Protein AF-A0AAD9NV90-F1 (afdb_monomer)

Sequence (137 aa):
MKQLTEHTTEGHYQPESLQVRRLGSKHKNETETDEARSRPLLVTFPDEDKKASVMKNLYKLKTKGEPFREMIIKHDMSREDREKERLLQKEAREKTQQEQTSNFVYIVRGRPGERQIIKVKKRSKMTNRNQTHVLEK

Nearest PDB structures (foldseek):
  4m4w-assembly1_O  TM=5.229E-01  e=8.609E+00  Bacillus subtilis subsp. subtilis str. 168

Organism: Ridgeia piscesae (NCBI:txid27915)

Mean predicted aligned error: 12.33 Å

Structure (mmCIF, N/CA/C/O backbone):
data_AF-A0AAD9NV90-F1
#
_entry.id   AF-A0AAD9NV90-F1
#
loop_
_atom_site.group_PDB
_atom_site.id
_atom_site.type_symbol
_atom_site.label_atom_id
_atom_site.label_alt_id
_atom_site.label_comp_id
_atom_site.label_asym_id
_atom_site.label_entity_id
_atom_site.label_seq_id
_atom_site.pdbx_PDB_ins_code
_atom_site.Cartn_x
_atom_site.Cartn_y
_atom_site.Cartn_z
_atom_site.occupancy
_atom_site.B_iso_or_equiv
_atom_site.auth_seq_id
_atom_site.auth_comp_id
_atom_site.auth_asym_id
_atom_site.auth_atom_id
_atom_site.pdbx_PDB_model_num
ATOM 1 N N . MET A 1 1 ? 23.986 2.541 -38.266 1.00 35.19 1 MET A N 1
ATOM 2 C CA . MET A 1 1 ? 23.808 3.092 -36.907 1.00 35.19 1 MET A CA 1
ATOM 3 C C . MET A 1 1 ? 22.369 3.559 -36.782 1.00 35.19 1 MET A C 1
ATOM 5 O O . MET A 1 1 ? 21.982 4.453 -37.521 1.00 35.19 1 MET A O 1
ATOM 9 N N . LYS A 1 2 ? 21.546 2.893 -35.963 1.00 36.25 2 LYS A N 1
ATOM 10 C CA . LYS A 1 2 ? 20.166 3.336 -35.727 1.00 36.25 2 LYS A CA 1
ATOM 11 C C . LYS A 1 2 ? 20.227 4.493 -34.736 1.00 36.25 2 LYS A C 1
ATOM 13 O O . LYS A 1 2 ? 20.675 4.300 -33.611 1.00 36.25 2 LYS A O 1
ATOM 18 N N . GLN A 1 3 ? 19.868 5.681 -35.203 1.00 34.00 3 GLN A N 1
ATOM 19 C CA . GLN A 1 3 ? 19.751 6.863 -34.361 1.00 34.00 3 GLN A CA 1
ATOM 20 C C . GLN A 1 3 ? 18.632 6.600 -33.345 1.00 34.00 3 GLN A C 1
ATOM 22 O O . GLN A 1 3 ? 17.528 6.220 -33.734 1.00 34.00 3 GLN A O 1
ATOM 27 N N . LEU A 1 4 ? 18.943 6.722 -32.053 1.00 38.34 4 LEU A N 1
ATOM 28 C CA . LEU A 1 4 ? 17.926 6.789 -31.012 1.00 38.34 4 LEU A CA 1
ATOM 29 C C . LEU A 1 4 ? 17.233 8.141 -31.164 1.00 38.34 4 LEU A C 1
ATOM 31 O O . LEU A 1 4 ? 17.846 9.176 -30.921 1.00 38.34 4 LEU A O 1
ATOM 35 N N . THR A 1 5 ? 15.978 8.134 -31.599 1.00 42.12 5 THR A N 1
ATOM 36 C CA . THR A 1 5 ? 15.132 9.317 -31.516 1.00 42.12 5 THR A CA 1
ATOM 37 C C . THR A 1 5 ? 14.703 9.504 -30.067 1.00 42.12 5 THR A C 1
ATOM 39 O O . THR A 1 5 ? 13.958 8.708 -29.493 1.00 42.12 5 THR A O 1
ATOM 42 N N . GLU A 1 6 ? 15.222 10.566 -29.463 1.00 47.12 6 GLU A N 1
ATOM 43 C CA . GLU A 1 6 ? 14.746 11.119 -28.205 1.00 47.12 6 GLU A CA 1
ATOM 44 C C . GLU A 1 6 ? 13.332 11.667 -28.429 1.00 47.12 6 GLU A C 1
ATOM 46 O O . GLU A 1 6 ? 13.134 12.779 -28.913 1.00 47.12 6 GLU A O 1
ATOM 51 N N . HIS A 1 7 ? 12.325 10.853 -28.121 1.00 38.03 7 HIS A N 1
ATOM 52 C CA . HIS A 1 7 ? 10.954 11.325 -28.008 1.00 38.03 7 HIS A CA 1
ATOM 53 C C . HIS A 1 7 ? 10.693 11.701 -26.551 1.00 38.03 7 HIS A C 1
ATOM 55 O O . HIS A 1 7 ? 10.354 10.864 -25.715 1.00 38.03 7 HIS A O 1
ATOM 61 N N . THR A 1 8 ? 10.854 12.990 -26.259 1.00 46.50 8 THR A N 1
ATOM 62 C CA . THR A 1 8 ? 10.201 13.642 -25.126 1.00 46.50 8 THR A CA 1
ATOM 63 C C . THR A 1 8 ? 8.697 13.549 -25.350 1.00 46.50 8 THR A C 1
ATOM 65 O O . THR A 1 8 ? 8.110 14.335 -26.088 1.00 46.50 8 THR A O 1
ATOM 68 N N . THR A 1 9 ? 8.068 12.557 -24.734 1.00 46.41 9 THR A N 1
ATOM 69 C CA . THR A 1 9 ? 6.619 12.513 -24.562 1.00 46.41 9 THR A CA 1
ATOM 70 C C . THR A 1 9 ? 6.350 12.356 -23.080 1.00 46.41 9 THR A C 1
ATOM 72 O O . THR A 1 9 ? 6.795 11.375 -22.481 1.00 46.41 9 THR A O 1
ATOM 75 N N . GLU A 1 10 ? 5.566 13.268 -22.509 1.00 49.72 10 GLU A N 1
ATOM 76 C CA . GLU A 1 10 ? 4.730 13.016 -21.328 1.00 49.72 10 GLU A CA 1
ATOM 77 C C . GLU A 1 10 ? 3.678 11.936 -21.670 1.00 49.72 10 GLU A C 1
ATOM 79 O O . GLU A 1 10 ? 2.471 12.141 -21.620 1.00 49.72 10 GLU A O 1
ATOM 84 N N . GLY A 1 11 ? 4.150 10.784 -22.140 1.00 46.22 11 GLY A N 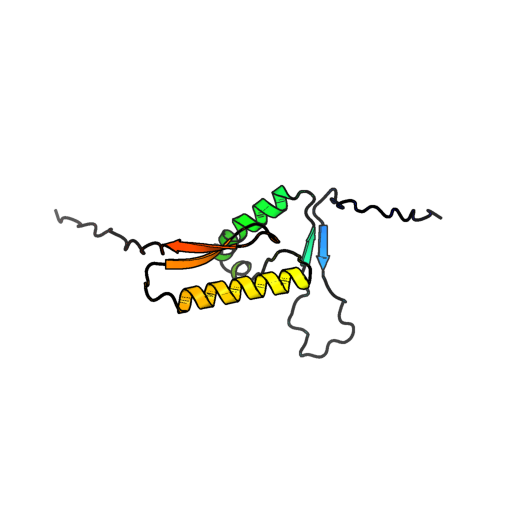1
ATOM 85 C CA . GLY A 1 11 ? 3.370 9.651 -22.588 1.00 46.22 11 GLY A CA 1
ATOM 86 C C . GLY A 1 11 ? 3.483 8.566 -21.538 1.00 46.22 11 GLY A C 1
ATOM 87 O O . GLY A 1 11 ? 4.582 8.131 -21.191 1.00 46.22 11 GLY A O 1
ATOM 88 N N . HIS A 1 12 ? 2.344 8.125 -21.016 1.00 56.38 12 HIS A N 1
ATOM 89 C CA . HIS A 1 12 ? 2.283 6.944 -20.170 1.00 56.38 12 HIS A CA 1
ATOM 90 C C . HIS A 1 12 ? 2.812 5.732 -20.954 1.00 56.38 12 HIS A C 1
ATOM 92 O O . HIS A 1 12 ? 2.100 5.164 -21.777 1.00 56.38 12 HIS A O 1
ATOM 98 N N . TYR A 1 13 ? 4.066 5.340 -20.708 1.00 67.88 13 TYR A N 1
ATOM 99 C CA . TYR A 1 13 ? 4.642 4.111 -21.253 1.00 67.88 13 TYR A CA 1
ATOM 100 C C . TYR A 1 13 ? 3.848 2.911 -20.729 1.00 67.88 13 TYR A C 1
ATOM 102 O O . TYR A 1 13 ? 3.918 2.584 -19.542 1.00 67.88 13 TYR A O 1
ATOM 110 N N . GLN A 1 14 ? 3.098 2.260 -21.615 1.00 70.62 14 GLN A N 1
ATOM 111 C CA . GLN A 1 14 ? 2.452 0.980 -21.347 1.00 70.62 14 GLN A CA 1
ATOM 112 C C . GLN A 1 14 ? 3.252 -0.099 -22.081 1.00 70.62 14 GLN A C 1
ATOM 114 O O . GLN A 1 14 ? 3.341 -0.047 -23.309 1.00 70.62 14 GLN A O 1
ATOM 119 N N . PRO A 1 15 ? 3.893 -1.048 -21.376 1.00 81.12 15 PRO A N 1
ATOM 120 C CA . PRO A 1 15 ? 4.600 -2.123 -22.054 1.00 81.12 15 PRO A CA 1
ATOM 121 C C . PRO A 1 15 ? 3.597 -3.057 -22.744 1.00 81.12 15 PRO A C 1
ATOM 123 O O . PRO A 1 15 ? 2.496 -3.262 -22.250 1.00 81.12 15 PRO A O 1
ATOM 126 N N . GLU A 1 16 ? 3.984 -3.690 -23.851 1.00 85.88 16 GLU A N 1
ATOM 127 C CA . GLU A 1 16 ? 3.118 -4.662 -24.548 1.00 85.88 16 GLU A CA 1
ATOM 128 C C . GLU A 1 16 ? 2.904 -5.954 -23.734 1.00 85.88 16 GLU A C 1
ATOM 130 O O . GLU A 1 16 ? 1.908 -6.660 -23.889 1.00 85.88 16 GLU A O 1
ATOM 135 N N . SER A 1 17 ? 3.834 -6.262 -22.826 1.00 91.00 17 SER A N 1
ATOM 136 C CA . SER A 1 17 ? 3.827 -7.460 -21.988 1.00 91.00 17 SER A CA 1
ATOM 137 C C . SER A 1 17 ? 4.233 -7.157 -20.543 1.00 91.00 17 SER A C 1
ATOM 139 O O . SER A 1 17 ? 4.752 -6.088 -20.225 1.00 91.00 17 SER A O 1
ATOM 141 N N . LEU A 1 18 ? 4.030 -8.126 -19.644 1.00 92.81 18 LEU A N 1
ATOM 142 C CA . LEU A 1 18 ? 4.537 -8.043 -18.273 1.00 92.81 18 LEU A CA 1
ATOM 143 C C . LEU A 1 18 ? 6.072 -7.980 -18.292 1.00 92.81 18 LEU A C 1
ATO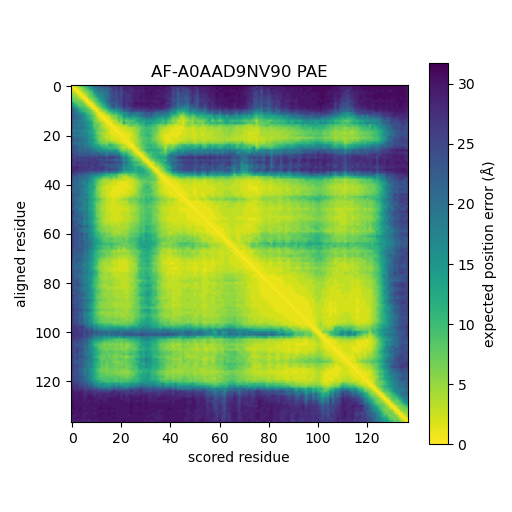M 145 O O . LEU A 1 18 ? 6.719 -8.866 -18.849 1.00 92.81 18 LEU A O 1
ATOM 149 N N . GLN A 1 19 ? 6.648 -6.965 -17.654 1.00 94.44 19 GLN A N 1
ATOM 150 C CA . GLN A 1 19 ? 8.096 -6.821 -17.512 1.00 94.44 19 GLN A CA 1
ATOM 151 C C . GLN A 1 19 ? 8.499 -6.938 -16.046 1.00 94.44 19 GLN A C 1
ATOM 153 O O . GLN A 1 19 ? 7.831 -6.406 -15.159 1.00 94.44 19 GLN A O 1
ATOM 158 N N . VAL A 1 20 ? 9.616 -7.616 -15.784 1.00 95.00 20 VAL A N 1
ATOM 159 C CA . VAL A 1 20 ? 10.146 -7.816 -14.432 1.00 95.00 20 VAL A CA 1
ATOM 160 C C . VAL A 1 20 ? 11.625 -7.454 -14.414 1.00 95.00 20 VAL A C 1
ATOM 162 O O . VAL A 1 20 ? 12.412 -7.966 -15.206 1.00 95.00 20 VAL A O 1
ATOM 165 N N . ARG A 1 21 ? 12.017 -6.577 -13.488 1.00 94.00 21 ARG A N 1
ATOM 166 C CA . ARG A 1 21 ? 13.394 -6.087 -13.334 1.00 94.00 21 ARG A CA 1
ATOM 167 C C . ARG A 1 21 ? 13.775 -6.018 -11.861 1.00 94.00 21 ARG A C 1
ATOM 169 O O . ARG A 1 21 ? 12.973 -5.618 -11.029 1.00 94.00 21 ARG A O 1
ATOM 176 N N . ARG A 1 22 ? 15.024 -6.339 -11.520 1.00 91.56 22 ARG A N 1
ATOM 177 C CA . ARG A 1 22 ? 15.578 -6.094 -10.174 1.00 91.56 22 ARG A CA 1
ATOM 178 C C . ARG A 1 22 ? 15.941 -4.613 -10.011 1.00 91.56 22 ARG A C 1
ATOM 180 O O . ARG A 1 22 ? 16.570 -4.037 -10.897 1.00 91.56 22 ARG A O 1
ATOM 187 N N . LEU A 1 23 ? 15.584 -4.010 -8.879 1.00 89.94 23 LEU A N 1
ATOM 188 C CA . LEU A 1 23 ? 15.956 -2.637 -8.519 1.00 89.94 23 LEU A CA 1
ATOM 189 C C . LEU A 1 23 ? 17.325 -2.579 -7.820 1.00 89.94 23 LEU A C 1
ATOM 191 O O . LEU A 1 23 ? 17.790 -3.573 -7.259 1.00 89.94 23 LEU A O 1
ATOM 195 N N . GLY A 1 24 ? 17.972 -1.410 -7.866 1.00 85.62 24 GLY A N 1
ATOM 196 C CA . GLY A 1 24 ? 19.313 -1.175 -7.310 1.00 85.62 24 GLY A CA 1
ATOM 197 C C . GLY A 1 24 ? 20.443 -1.768 -8.157 1.00 85.62 24 GLY A C 1
ATOM 198 O O . GLY A 1 24 ? 20.191 -2.510 -9.107 1.00 85.62 24 GLY A O 1
ATOM 199 N N . SER A 1 25 ? 21.689 -1.447 -7.821 1.00 80.06 25 SER A N 1
ATOM 200 C CA . SER A 1 25 ? 22.871 -2.027 -8.470 1.00 80.06 25 SER A CA 1
ATOM 201 C C . SER A 1 25 ? 23.129 -3.448 -7.969 1.00 80.06 25 SER A C 1
ATOM 203 O O . SER A 1 25 ? 22.778 -3.797 -6.843 1.00 80.06 25 SER A O 1
ATOM 205 N N . LYS A 1 26 ? 23.752 -4.292 -8.799 1.00 75.31 26 LYS A N 1
ATOM 206 C CA . LYS A 1 26 ? 24.357 -5.536 -8.305 1.00 75.31 26 LYS A CA 1
ATOM 207 C C . LYS A 1 26 ? 25.534 -5.122 -7.412 1.00 75.31 26 LYS A C 1
ATOM 209 O O . LYS A 1 26 ? 26.407 -4.399 -7.892 1.00 75.31 26 LYS A O 1
ATOM 214 N N . HIS A 1 27 ? 25.518 -5.498 -6.134 1.00 67.62 27 HIS A N 1
ATOM 215 C CA . HIS A 1 27 ? 26.638 -5.220 -5.234 1.00 67.62 27 HIS A CA 1
ATOM 216 C C . HIS A 1 27 ? 27.902 -5.869 -5.823 1.00 67.62 27 HIS A C 1
ATOM 218 O O . HIS A 1 27 ? 27.850 -7.012 -6.270 1.00 67.62 27 HIS A O 1
ATOM 224 N N . LYS A 1 28 ? 28.988 -5.093 -5.948 1.00 63.44 28 LYS A N 1
ATOM 225 C CA . LYS A 1 28 ? 30.261 -5.561 -6.528 1.00 63.44 28 LYS A C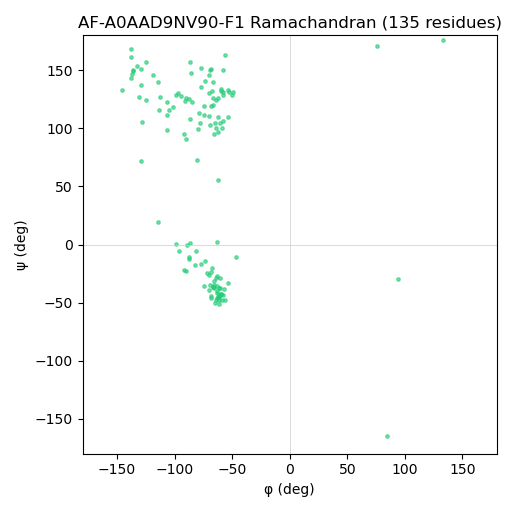A 1
ATOM 226 C C . LYS A 1 28 ? 31.207 -6.146 -5.475 1.00 63.44 28 LYS A C 1
ATOM 228 O O . LYS A 1 28 ? 32.056 -6.945 -5.839 1.00 63.44 28 LYS A O 1
ATOM 233 N N . ASN A 1 29 ? 31.025 -5.765 -4.208 1.00 56.38 29 ASN A N 1
ATOM 234 C CA . ASN A 1 29 ? 31.843 -6.185 -3.077 1.00 56.38 29 ASN A CA 1
ATOM 235 C C . ASN A 1 29 ? 30.889 -6.708 -1.997 1.00 56.38 29 ASN A C 1
ATOM 237 O O . ASN A 1 29 ? 30.145 -5.929 -1.400 1.00 56.38 29 ASN A O 1
ATOM 241 N N . GLU A 1 30 ? 30.846 -8.024 -1.839 1.00 53.75 30 GLU A N 1
ATOM 242 C CA . GLU A 1 30 ? 30.060 -8.720 -0.824 1.00 53.75 30 GLU A CA 1
ATOM 243 C C . GLU A 1 30 ? 30.847 -8.640 0.490 1.00 53.75 30 GLU A C 1
ATOM 245 O O . GLU A 1 30 ? 31.857 -9.309 0.677 1.00 53.75 30 GLU A O 1
ATOM 250 N N . THR A 1 31 ? 30.461 -7.709 1.359 1.00 55.19 31 THR A N 1
ATOM 251 C CA . THR A 1 31 ? 30.799 -7.775 2.784 1.00 55.19 31 THR A CA 1
ATOM 252 C C . THR A 1 31 ? 29.616 -8.437 3.484 1.00 55.19 31 THR A C 1
ATOM 254 O O . THR A 1 31 ? 28.484 -7.981 3.308 1.00 55.19 31 THR A O 1
ATOM 257 N N . GLU A 1 32 ? 29.897 -9.482 4.268 1.00 53.69 32 GLU A N 1
ATOM 258 C CA . GLU A 1 32 ? 28.999 -10.493 4.874 1.00 53.69 32 GLU A CA 1
ATOM 259 C C . GLU A 1 32 ? 27.717 -9.975 5.570 1.00 53.69 32 GLU A C 1
ATOM 261 O O . GLU A 1 32 ? 26.822 -10.747 5.909 1.00 53.69 32 GLU A O 1
ATOM 266 N N . THR A 1 33 ? 27.572 -8.667 5.787 1.00 53.97 33 THR A N 1
ATOM 267 C CA . THR A 1 33 ? 26.416 -8.052 6.455 1.00 53.97 33 THR A CA 1
ATOM 268 C C . THR A 1 33 ? 25.288 -7.616 5.507 1.00 53.97 33 THR A C 1
ATOM 270 O O . THR A 1 33 ? 24.138 -7.533 5.946 1.00 53.97 33 THR A O 1
ATOM 273 N N . ASP A 1 34 ? 25.568 -7.388 4.217 1.00 52.00 34 ASP A N 1
ATOM 274 C CA . ASP A 1 34 ? 24.573 -6.972 3.203 1.00 52.00 34 ASP A CA 1
ATOM 275 C C . ASP A 1 34 ? 24.008 -8.149 2.372 1.00 52.00 34 ASP A C 1
ATOM 277 O O . ASP A 1 34 ? 23.062 -7.980 1.596 1.00 52.00 34 ASP A O 1
ATOM 281 N N . GLU A 1 35 ? 24.537 -9.362 2.555 1.00 50.16 35 GLU A N 1
ATOM 282 C CA . GLU A 1 35 ? 24.246 -10.548 1.728 1.00 50.16 35 GLU A CA 1
ATOM 283 C C . GLU A 1 35 ? 22.808 -11.087 1.857 1.00 50.16 35 GLU A C 1
ATOM 285 O O . GLU A 1 35 ? 22.307 -11.777 0.968 1.00 50.16 35 GLU A O 1
ATOM 290 N N . ALA A 1 36 ? 22.086 -10.754 2.929 1.00 58.69 36 ALA A N 1
ATOM 291 C CA . ALA A 1 36 ? 20.826 -11.432 3.250 1.00 58.69 36 ALA A CA 1
ATOM 292 C C . ALA A 1 36 ? 19.569 -10.843 2.578 1.00 58.69 36 ALA A C 1
ATOM 294 O O . ALA A 1 36 ? 18.497 -11.453 2.628 1.00 58.69 36 ALA A O 1
ATOM 295 N N . ARG A 1 37 ? 19.630 -9.647 1.972 1.00 69.12 37 ARG A N 1
ATOM 296 C CA . ARG A 1 37 ? 18.430 -8.981 1.426 1.00 69.12 37 ARG A CA 1
ATOM 297 C C . ARG A 1 37 ? 18.393 -9.030 -0.095 1.00 69.12 37 ARG A C 1
ATOM 299 O O . ARG A 1 37 ? 18.956 -8.184 -0.783 1.00 69.12 37 ARG A O 1
ATOM 306 N N . SER A 1 38 ? 17.625 -9.983 -0.630 1.00 81.00 38 SER A N 1
ATOM 307 C CA . SER A 1 38 ? 17.312 -10.048 -2.063 1.00 81.00 38 SER A CA 1
ATOM 308 C C . SER A 1 38 ? 16.810 -8.694 -2.586 1.00 81.00 38 SER A C 1
ATOM 310 O O . SER A 1 38 ? 15.836 -8.135 -2.076 1.00 81.00 38 SER A O 1
ATOM 312 N N . ARG A 1 39 ? 17.423 -8.211 -3.675 1.00 87.88 39 ARG A N 1
ATOM 313 C CA . ARG A 1 39 ? 17.026 -6.974 -4.367 1.00 87.88 39 ARG A CA 1
ATOM 314 C C . ARG A 1 39 ? 15.532 -6.995 -4.735 1.00 87.88 39 ARG A C 1
ATOM 316 O O . ARG A 1 39 ? 15.079 -7.994 -5.318 1.00 87.88 39 ARG A O 1
ATOM 323 N N . PRO A 1 40 ? 14.778 -5.910 -4.468 1.00 91.88 40 PRO A N 1
ATOM 324 C CA . PRO A 1 40 ? 13.371 -5.813 -4.841 1.00 91.88 40 PRO A CA 1
ATOM 325 C C . PRO A 1 40 ? 13.152 -5.987 -6.345 1.00 91.88 40 PRO A C 1
ATOM 327 O O . PRO A 1 40 ? 14.005 -5.620 -7.156 1.00 91.88 40 PRO A O 1
ATOM 330 N N . LEU A 1 41 ? 11.988 -6.518 -6.715 1.00 94.56 41 LEU A N 1
ATOM 331 C CA . LEU A 1 41 ? 11.538 -6.590 -8.101 1.00 94.56 41 LEU A CA 1
ATOM 332 C C . LEU A 1 41 ? 10.598 -5.423 -8.402 1.00 94.56 41 LEU A C 1
ATOM 334 O O . LEU A 1 41 ? 9.637 -5.192 -7.670 1.00 94.56 41 LEU A O 1
ATOM 338 N N . LEU A 1 42 ? 10.859 -4.726 -9.502 1.00 94.88 42 LEU A N 1
ATOM 339 C CA . LEU A 1 42 ? 9.892 -3.875 -10.171 1.00 94.88 42 LEU A CA 1
ATOM 340 C C . LEU A 1 42 ? 9.170 -4.709 -11.222 1.00 94.88 42 LEU A C 1
ATOM 342 O O . LEU A 1 42 ? 9.803 -5.290 -12.106 1.00 94.88 42 LEU A O 1
ATOM 346 N N . VAL A 1 43 ? 7.849 -4.754 -11.105 1.00 95.25 43 VAL A N 1
ATOM 347 C CA . VAL A 1 43 ? 6.966 -5.438 -12.044 1.00 95.25 43 VAL A CA 1
ATOM 348 C C . VAL A 1 43 ? 6.127 -4.384 -12.753 1.00 95.25 43 VAL A C 1
ATOM 350 O O . VAL A 1 43 ? 5.326 -3.701 -12.113 1.00 95.25 43 VAL A O 1
ATOM 353 N N . THR A 1 44 ? 6.311 -4.260 -14.063 1.00 94.81 44 THR A N 1
ATOM 354 C CA . THR A 1 44 ? 5.544 -3.343 -14.908 1.00 94.81 44 THR A CA 1
ATOM 355 C C . THR A 1 44 ? 4.477 -4.141 -15.639 1.00 94.81 44 THR A C 1
ATOM 357 O O . THR A 1 44 ? 4.784 -5.064 -16.395 1.00 94.81 44 THR A O 1
ATOM 360 N N . PHE A 1 45 ? 3.217 -3.810 -15.377 1.00 93.44 45 PHE A N 1
ATOM 361 C CA . PHE A 1 45 ? 2.074 -4.428 -16.039 1.00 93.44 45 PHE A CA 1
ATOM 362 C C . PHE A 1 45 ? 1.773 -3.701 -17.354 1.00 93.44 45 PHE A C 1
ATOM 364 O O . PHE A 1 45 ? 1.963 -2.489 -17.403 1.00 93.44 45 PHE A O 1
ATOM 371 N N . PRO A 1 46 ? 1.268 -4.413 -18.378 1.00 92.06 46 PRO A N 1
ATOM 372 C CA . PRO A 1 46 ? 0.834 -3.803 -19.638 1.00 92.06 46 PRO A CA 1
ATOM 373 C C . PRO A 1 46 ? -0.486 -3.030 -19.519 1.00 92.06 46 PRO A C 1
ATOM 375 O O . PRO A 1 46 ? -0.881 -2.319 -20.430 1.00 92.06 46 PRO A O 1
ATOM 378 N N . ASP A 1 47 ? -1.203 -3.238 -18.415 1.00 91.81 47 ASP A N 1
ATOM 379 C CA . ASP A 1 47 ? -2.553 -2.741 -18.199 1.00 91.81 47 ASP A CA 1
ATOM 380 C C . ASP A 1 47 ? -2.734 -2.401 -16.714 1.00 91.81 47 ASP A C 1
ATOM 382 O O . ASP A 1 47 ? -2.371 -3.186 -15.820 1.00 91.81 47 ASP A O 1
ATOM 386 N N . GLU A 1 48 ? -3.291 -1.220 -16.453 1.00 88.19 48 GLU A N 1
ATOM 387 C CA . GLU A 1 48 ? -3.589 -0.740 -15.110 1.00 88.19 48 GLU A CA 1
ATOM 388 C C . GLU A 1 48 ? -4.617 -1.634 -14.408 1.00 88.19 48 GLU A C 1
ATOM 390 O O . GLU A 1 48 ? -4.461 -1.913 -13.215 1.00 88.19 48 GLU A O 1
ATOM 395 N N . ASP A 1 49 ? -5.600 -2.174 -15.130 1.00 90.75 49 ASP A N 1
ATOM 396 C CA . ASP A 1 49 ? -6.645 -3.016 -14.546 1.00 90.75 49 ASP A CA 1
ATOM 397 C C . ASP A 1 49 ? -6.077 -4.339 -14.028 1.00 90.75 49 ASP A C 1
ATOM 399 O O . ASP A 1 49 ? -6.442 -4.817 -12.945 1.00 90.75 49 ASP A O 1
ATOM 403 N N . LYS A 1 50 ? -5.092 -4.905 -14.736 1.00 91.06 50 LYS A N 1
ATOM 404 C CA . LYS A 1 50 ? -4.359 -6.095 -14.273 1.00 91.06 50 LYS A CA 1
ATOM 405 C C . LYS A 1 50 ? -3.591 -5.800 -12.990 1.00 91.06 50 LYS A C 1
ATOM 407 O O . LYS A 1 50 ? -3.696 -6.566 -12.026 1.00 91.06 50 LYS A O 1
ATOM 412 N N . LYS A 1 51 ? -2.876 -4.671 -12.934 1.00 92.31 51 LYS A N 1
ATOM 413 C CA . LYS A 1 51 ? -2.197 -4.212 -11.710 1.00 92.31 51 LYS A CA 1
ATOM 414 C C . LYS A 1 51 ? -3.206 -4.025 -10.574 1.00 92.31 51 LYS A C 1
ATOM 416 O O . LYS A 1 51 ? -2.976 -4.523 -9.472 1.00 92.31 51 LYS A O 1
ATOM 421 N N . ALA A 1 52 ? -4.328 -3.353 -10.820 1.00 90.88 52 ALA A N 1
ATOM 422 C CA . ALA A 1 52 ? -5.361 -3.101 -9.820 1.00 90.88 52 ALA A CA 1
ATOM 423 C C . ALA A 1 52 ? -5.968 -4.407 -9.282 1.00 90.88 52 ALA A C 1
ATOM 425 O O . ALA A 1 52 ? -6.113 -4.569 -8.067 1.00 90.88 52 ALA A O 1
ATOM 426 N N . SER A 1 53 ? -6.254 -5.368 -10.165 1.00 92.00 53 SER A N 1
ATOM 427 C CA . SER A 1 53 ? -6.763 -6.693 -9.803 1.00 92.00 53 SER A CA 1
ATOM 428 C C . SER A 1 53 ? -5.783 -7.464 -8.915 1.00 92.00 53 SER A C 1
ATOM 430 O O . SER A 1 53 ? -6.182 -7.997 -7.873 1.00 92.00 53 SER A O 1
ATOM 432 N N . VAL A 1 54 ? -4.488 -7.467 -9.254 1.00 92.38 54 VAL A N 1
ATOM 433 C CA . VAL A 1 54 ? -3.444 -8.084 -8.419 1.00 92.38 54 VAL A CA 1
ATOM 434 C C . VAL A 1 54 ? -3.376 -7.398 -7.055 1.00 92.38 54 VAL A C 1
ATOM 436 O O . VAL A 1 54 ? -3.494 -8.067 -6.026 1.00 92.38 54 VAL A O 1
ATOM 439 N N . MET A 1 55 ? -3.272 -6.064 -7.029 1.00 92.19 55 MET A N 1
ATOM 440 C CA . MET A 1 55 ? -3.147 -5.286 -5.791 1.00 92.19 55 MET A CA 1
ATOM 441 C C . MET A 1 55 ? -4.357 -5.468 -4.859 1.00 92.19 55 MET A C 1
ATOM 443 O O . MET A 1 55 ? -4.188 -5.596 -3.645 1.00 92.19 55 MET A O 1
ATOM 447 N N . LYS A 1 56 ? -5.575 -5.567 -5.409 1.00 90.44 56 LYS A N 1
ATOM 448 C CA . LYS A 1 56 ? -6.814 -5.819 -4.650 1.00 90.44 56 LYS A CA 1
ATOM 449 C C . LYS A 1 56 ? -6.836 -7.202 -3.990 1.00 90.44 56 LYS A C 1
ATOM 451 O O . LYS A 1 56 ? -7.439 -7.369 -2.930 1.00 90.44 56 LYS A O 1
ATOM 456 N N . ASN A 1 57 ? -6.193 -8.195 -4.601 1.00 91.56 57 ASN A N 1
ATOM 457 C CA . ASN A 1 57 ? -6.233 -9.588 -4.157 1.00 91.56 57 ASN A CA 1
ATOM 458 C C . ASN A 1 57 ? -5.015 -10.018 -3.320 1.00 91.56 57 ASN A C 1
ATOM 460 O O . ASN A 1 57 ? -4.991 -11.155 -2.853 1.00 91.56 57 ASN A O 1
ATOM 464 N N . LEU A 1 58 ? -4.044 -9.132 -3.055 1.00 90.69 58 LEU A N 1
ATOM 465 C CA . LEU A 1 58 ? -2.816 -9.462 -2.309 1.00 90.69 58 LEU A CA 1
ATOM 466 C C . LEU A 1 58 ? -3.061 -10.107 -0.942 1.00 90.69 58 LEU A C 1
ATOM 468 O O . LEU A 1 58 ? -2.291 -10.965 -0.514 1.00 90.69 58 LEU A O 1
ATOM 472 N N . TYR A 1 59 ? -4.139 -9.733 -0.249 1.00 87.56 59 TYR A N 1
ATOM 473 C CA . TYR A 1 59 ? -4.459 -10.308 1.059 1.00 87.56 59 TYR A CA 1
ATOM 474 C C . TYR A 1 59 ? -4.683 -11.830 0.996 1.00 87.56 59 TYR A C 1
ATOM 476 O O . TYR A 1 59 ? -4.397 -12.523 1.969 1.00 87.56 59 TYR A O 1
ATOM 484 N N . LYS A 1 60 ? -5.142 -12.356 -0.151 1.00 90.19 60 LYS A N 1
ATOM 485 C CA . LYS A 1 60 ? -5.359 -13.793 -0.379 1.00 90.19 60 LYS A CA 1
ATOM 486 C C . LYS A 1 60 ? -4.049 -14.569 -0.508 1.00 90.19 60 LYS A C 1
ATOM 488 O O . LYS A 1 60 ? -4.036 -15.763 -0.246 1.00 90.19 60 LYS A O 1
ATOM 493 N N . LEU A 1 61 ? -2.952 -13.915 -0.900 1.00 87.56 61 LEU A N 1
ATOM 494 C CA . LEU A 1 61 ? -1.636 -14.559 -0.962 1.00 87.56 61 LEU A CA 1
ATOM 495 C C . LEU A 1 61 ? -1.114 -14.855 0.443 1.00 87.56 61 LEU A C 1
ATOM 497 O O . LEU A 1 61 ? -0.606 -15.940 0.700 1.00 87.56 61 LEU A O 1
ATOM 501 N N . LYS A 1 62 ? -1.341 -13.940 1.390 1.00 85.81 62 LYS A N 1
ATOM 502 C CA . LYS A 1 62 ? -0.907 -14.124 2.782 1.00 85.81 62 LYS A CA 1
ATOM 503 C C . LYS A 1 62 ? -1.574 -15.311 3.475 1.00 85.81 62 LYS A C 1
ATOM 505 O O . LYS A 1 62 ? -0.989 -15.883 4.387 1.00 85.81 62 LYS A O 1
ATOM 510 N N . THR A 1 63 ? -2.779 -15.697 3.051 1.00 87.25 63 THR A N 1
ATOM 511 C CA . THR A 1 63 ? -3.496 -16.849 3.621 1.00 87.25 63 THR A CA 1
ATOM 512 C C . THR A 1 63 ? -3.036 -18.189 3.047 1.00 87.25 63 THR A C 1
ATOM 514 O O . THR A 1 63 ? -3.515 -19.222 3.501 1.00 87.25 63 THR A O 1
ATOM 517 N N . LYS A 1 64 ? -2.148 -18.201 2.043 1.00 88.88 64 LYS A N 1
ATOM 518 C CA . LYS A 1 64 ? -1.638 -19.427 1.405 1.00 88.88 64 LYS A CA 1
ATOM 519 C C . LYS A 1 64 ? -0.389 -20.009 2.080 1.00 88.88 64 LYS A C 1
ATOM 521 O O . LYS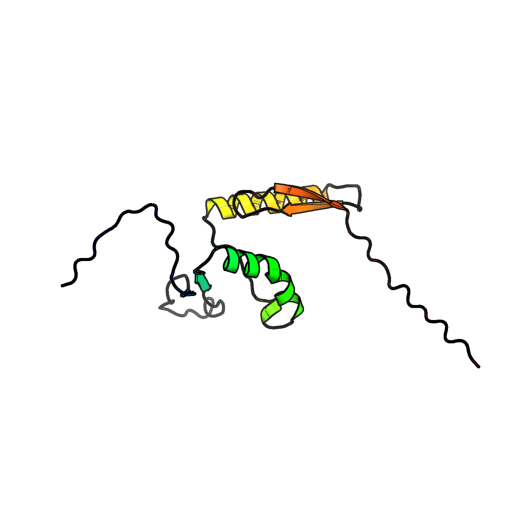 A 1 64 ? 0.069 -21.057 1.647 1.00 88.88 64 LYS A O 1
ATOM 526 N N . GLY A 1 65 ? 0.113 -19.382 3.146 1.00 89.75 65 GLY A N 1
ATOM 527 C CA . GLY A 1 65 ? 1.289 -19.852 3.885 1.00 89.75 65 GLY A CA 1
ATOM 528 C C . GLY A 1 65 ? 2.612 -19.394 3.270 1.00 89.75 65 GLY A C 1
ATOM 529 O O . GLY A 1 65 ? 2.645 -18.459 2.466 1.00 89.75 65 GLY A O 1
ATOM 530 N N . GLU A 1 66 ? 3.709 -20.020 3.689 1.00 89.31 66 GLU A N 1
ATOM 531 C CA . GLU A 1 66 ? 5.038 -19.722 3.147 1.00 89.31 66 GLU A CA 1
ATOM 532 C C . GLU A 1 66 ? 5.185 -20.211 1.696 1.00 89.31 66 GLU A C 1
ATOM 534 O O . GLU A 1 66 ? 4.583 -21.223 1.333 1.00 89.31 66 GLU A O 1
ATOM 539 N N . PRO A 1 67 ? 5.948 -19.502 0.839 1.00 87.31 67 PRO A N 1
ATOM 540 C CA . PRO A 1 67 ? 6.714 -18.271 1.110 1.00 87.31 67 PRO A CA 1
ATOM 541 C C . PRO A 1 67 ? 5.892 -16.974 0.941 1.00 87.31 67 PRO A C 1
ATOM 543 O O . PRO A 1 67 ? 6.400 -15.858 1.055 1.00 87.31 67 PRO A O 1
ATOM 546 N N . PHE A 1 68 ? 4.606 -17.086 0.597 1.00 88.31 68 PHE A N 1
ATOM 547 C CA . PHE A 1 68 ? 3.769 -15.944 0.210 1.00 88.31 68 PHE A CA 1
ATOM 548 C C . PHE A 1 68 ? 3.441 -15.005 1.369 1.00 88.31 68 PHE A C 1
ATOM 550 O O . PHE A 1 68 ? 3.175 -13.820 1.151 1.00 88.31 68 PHE A O 1
ATOM 557 N N . ARG A 1 69 ? 3.446 -15.527 2.596 1.00 87.56 69 ARG A N 1
ATOM 558 C CA . ARG A 1 69 ? 3.161 -14.763 3.810 1.00 87.56 69 ARG A CA 1
ATOM 559 C C . ARG A 1 69 ? 4.228 -13.705 4.094 1.00 87.56 69 ARG A C 1
ATOM 561 O O . ARG A 1 69 ? 3.870 -12.603 4.516 1.00 87.56 69 ARG A O 1
ATOM 568 N N . GLU A 1 70 ? 5.491 -14.022 3.829 1.00 88.06 70 GLU A N 1
ATOM 569 C CA . GLU A 1 70 ? 6.638 -13.139 4.066 1.00 88.06 70 GLU A CA 1
ATOM 570 C C . GLU A 1 70 ? 6.861 -12.113 2.944 1.00 88.06 70 GLU A C 1
ATOM 572 O O . GLU A 1 70 ? 7.498 -11.079 3.154 1.00 88.06 70 GLU A O 1
ATOM 577 N N . MET A 1 71 ? 6.285 -12.335 1.758 1.00 89.00 71 MET A N 1
ATOM 578 C CA . MET A 1 71 ? 6.431 -11.406 0.639 1.00 89.00 71 MET A CA 1
ATOM 579 C C . MET A 1 71 ? 5.730 -10.062 0.879 1.00 89.00 71 MET A C 1
ATOM 581 O O . MET A 1 71 ? 4.546 -9.972 1.221 1.00 89.00 71 MET A O 1
ATOM 585 N N . ILE A 1 72 ? 6.464 -8.981 0.606 1.00 89.69 72 ILE A N 1
ATOM 586 C CA . ILE A 1 72 ? 5.966 -7.608 0.681 1.00 89.69 72 ILE A CA 1
ATOM 587 C C . ILE A 1 72 ? 5.781 -7.070 -0.736 1.00 89.69 72 ILE A C 1
ATOM 589 O O . ILE A 1 72 ? 6.749 -6.790 -1.437 1.00 89.69 72 ILE A O 1
ATOM 593 N N . ILE A 1 73 ? 4.525 -6.867 -1.130 1.00 92.31 73 ILE A N 1
ATOM 594 C CA . ILE A 1 73 ? 4.154 -6.281 -2.421 1.00 92.31 73 ILE A CA 1
ATOM 595 C C . ILE A 1 73 ? 3.525 -4.910 -2.163 1.00 92.31 73 ILE A C 1
ATOM 597 O O . ILE A 1 73 ? 2.617 -4.778 -1.338 1.00 92.31 73 ILE A O 1
ATOM 601 N N . LYS A 1 74 ? 4.037 -3.874 -2.834 1.00 91.50 74 LYS A N 1
ATOM 602 C CA . LYS A 1 74 ? 3.613 -2.474 -2.682 1.00 91.50 74 LYS A CA 1
ATOM 603 C C . LYS A 1 74 ? 3.521 -1.793 -4.046 1.00 91.50 74 LYS A C 1
ATOM 605 O O . LYS A 1 74 ? 4.105 -2.262 -5.016 1.00 91.50 74 LYS A O 1
ATOM 610 N N . HIS A 1 75 ? 2.796 -0.677 -4.099 1.00 92.75 75 HIS A N 1
ATOM 611 C CA . HIS A 1 75 ? 2.838 0.212 -5.257 1.00 92.75 75 HIS A CA 1
ATOM 612 C C . HIS A 1 75 ? 4.225 0.848 -5.377 1.00 92.75 75 HIS A C 1
ATOM 614 O O . HIS A 1 75 ? 4.793 1.260 -4.363 1.00 92.75 75 HIS A O 1
ATOM 620 N N . ASP A 1 76 ? 4.724 0.963 -6.606 1.00 92.12 76 ASP A N 1
ATOM 621 C CA . ASP A 1 76 ? 5.849 1.841 -6.902 1.00 92.12 76 ASP A CA 1
ATOM 622 C C . ASP A 1 76 ? 5.346 3.286 -6.881 1.00 92.12 76 ASP A C 1
ATOM 624 O O . ASP A 1 76 ? 4.390 3.629 -7.579 1.00 92.12 76 ASP A O 1
ATOM 628 N N . MET A 1 77 ? 5.903 4.083 -5.980 1.00 89.94 77 MET A N 1
ATOM 629 C CA . MET A 1 77 ? 5.453 5.439 -5.683 1.00 89.94 77 MET A CA 1
ATOM 630 C C . MET A 1 77 ? 6.669 6.349 -5.565 1.00 89.94 77 MET A C 1
ATOM 632 O O . MET A 1 77 ? 7.744 5.924 -5.105 1.00 89.94 77 MET A O 1
ATOM 636 N N . SER A 1 78 ? 6.469 7.623 -5.904 1.00 90.69 78 SER A N 1
ATOM 637 C CA . SER A 1 78 ? 7.462 8.664 -5.664 1.00 90.69 78 SER A CA 1
ATOM 638 C C . SER A 1 78 ? 7.834 8.724 -4.176 1.00 90.69 78 SER A C 1
ATOM 640 O O . SER A 1 78 ? 7.156 8.168 -3.301 1.00 90.69 78 SER A O 1
ATOM 642 N N . ARG A 1 79 ? 8.962 9.362 -3.866 1.00 90.81 79 ARG A N 1
ATOM 643 C CA . ARG A 1 79 ? 9.384 9.534 -2.472 1.00 90.81 79 ARG A CA 1
ATOM 644 C C . ARG A 1 79 ? 8.356 10.345 -1.681 1.00 90.81 79 ARG A C 1
ATOM 646 O O . ARG A 1 79 ? 7.998 9.941 -0.579 1.00 90.81 79 ARG A O 1
ATOM 653 N N . GLU A 1 80 ? 7.857 11.425 -2.270 1.00 91.56 80 GLU A N 1
ATOM 654 C CA . GLU A 1 80 ? 6.868 12.306 -1.651 1.00 91.56 80 GLU A CA 1
ATOM 655 C C . GLU A 1 80 ? 5.558 11.568 -1.367 1.00 91.56 80 GLU A C 1
ATOM 657 O O . GLU A 1 80 ? 5.041 11.629 -0.253 1.00 91.56 80 GLU A O 1
ATOM 662 N N . ASP A 1 81 ? 5.056 10.787 -2.326 1.00 90.25 81 ASP A N 1
ATOM 663 C CA . ASP A 1 81 ? 3.823 10.016 -2.135 1.00 90.25 81 ASP A CA 1
ATOM 664 C C . ASP A 1 81 ? 3.989 8.932 -1.068 1.00 90.25 81 ASP A C 1
ATOM 666 O O . ASP A 1 81 ? 3.069 8.665 -0.294 1.00 90.25 81 ASP A O 1
ATOM 670 N N . ARG A 1 82 ? 5.180 8.322 -0.974 1.00 91.12 82 ARG A N 1
ATOM 671 C CA . ARG A 1 82 ? 5.505 7.384 0.111 1.00 91.12 82 ARG A CA 1
ATOM 672 C C . ARG A 1 82 ? 5.485 8.060 1.477 1.00 91.12 82 ARG A C 1
ATOM 674 O O . ARG A 1 82 ? 5.026 7.446 2.441 1.00 91.12 82 ARG A O 1
ATOM 681 N N . GLU A 1 83 ? 5.993 9.282 1.577 1.00 93.19 83 GLU A N 1
ATOM 682 C CA . GLU A 1 83 ? 5.989 10.045 2.824 1.00 93.19 83 GLU A CA 1
ATOM 683 C C . GLU A 1 83 ? 4.562 10.457 3.212 1.00 93.19 83 GLU A C 1
ATOM 685 O O . GLU A 1 83 ? 4.150 10.185 4.342 1.00 93.19 83 GLU A O 1
ATOM 690 N N . LYS A 1 84 ? 3.763 10.971 2.266 1.00 92.31 84 LYS A N 1
ATOM 691 C CA . LYS A 1 84 ? 2.333 11.271 2.474 1.00 92.31 84 LYS A CA 1
ATOM 692 C C . LYS A 1 84 ? 1.555 10.039 2.945 1.00 92.31 84 LYS A C 1
ATOM 694 O O . LYS A 1 84 ? 0.847 10.093 3.948 1.00 92.31 84 LYS A O 1
ATOM 699 N N . GLU A 1 85 ? 1.745 8.900 2.280 1.00 92.19 85 GLU A N 1
ATOM 700 C CA . GLU A 1 85 ? 1.124 7.628 2.661 1.00 92.19 85 GLU A CA 1
ATOM 701 C C . GLU A 1 85 ? 1.514 7.200 4.083 1.00 92.19 85 GLU A C 1
ATOM 703 O O . GLU A 1 85 ? 0.677 6.738 4.862 1.00 92.19 85 GLU A O 1
ATOM 708 N N . ARG A 1 86 ? 2.793 7.357 4.443 1.00 92.75 86 ARG A N 1
ATOM 709 C CA . ARG A 1 86 ? 3.294 7.021 5.780 1.00 92.75 86 ARG A CA 1
ATOM 710 C C . ARG A 1 86 ? 2.644 7.892 6.854 1.00 92.75 86 ARG A C 1
ATOM 712 O O . ARG A 1 86 ? 2.297 7.363 7.910 1.00 92.75 86 ARG A O 1
ATOM 719 N N . LEU A 1 87 ? 2.482 9.188 6.592 1.00 95.31 87 LEU A N 1
ATOM 720 C CA . LEU A 1 87 ? 1.819 10.120 7.505 1.00 95.31 87 LEU A CA 1
ATOM 721 C C . LEU A 1 87 ? 0.342 9.756 7.691 1.00 95.31 87 LEU A C 1
ATOM 723 O O . LEU A 1 87 ? -0.086 9.591 8.830 1.00 95.31 87 LEU A O 1
ATOM 727 N N . LEU A 1 88 ? -0.394 9.496 6.604 1.00 95.25 88 LEU A N 1
ATOM 728 C CA . LEU A 1 88 ? -1.798 9.063 6.669 1.00 95.25 88 LEU A CA 1
ATOM 729 C C . LEU A 1 88 ? -1.973 7.772 7.479 1.00 95.25 88 LEU A C 1
ATOM 731 O O . LEU A 1 88 ? -2.882 7.657 8.302 1.00 95.25 88 LEU A O 1
ATOM 735 N N . GLN A 1 89 ? -1.094 6.785 7.279 1.00 93.69 89 GLN A N 1
ATOM 736 C CA . GLN A 1 89 ? -1.147 5.542 8.051 1.00 93.69 89 GLN A CA 1
ATOM 737 C C . GLN A 1 89 ? -0.818 5.754 9.530 1.00 93.69 89 GLN A C 1
ATOM 739 O O . GLN A 1 89 ? -1.406 5.081 10.379 1.00 93.69 89 GLN A O 1
ATOM 744 N N . LYS A 1 90 ? 0.116 6.656 9.847 1.00 96.38 90 LYS A N 1
ATOM 745 C CA . LYS A 1 90 ? 0.448 7.014 11.230 1.00 96.38 90 LYS A CA 1
ATOM 746 C C . LYS A 1 90 ? -0.748 7.689 11.909 1.00 96.38 90 LYS A C 1
ATOM 748 O O . LYS A 1 90 ? -1.184 7.213 12.951 1.00 96.38 90 LYS A O 1
ATOM 753 N N . GLU A 1 91 ? -1.335 8.693 11.267 1.00 96.62 91 GLU A N 1
ATOM 754 C CA . GLU A 1 91 ? -2.504 9.419 11.774 1.00 96.62 91 GLU A CA 1
ATOM 755 C C . GLU A 1 91 ? -3.709 8.486 11.987 1.00 96.62 91 GLU A C 1
ATOM 757 O O . GLU A 1 91 ? -4.368 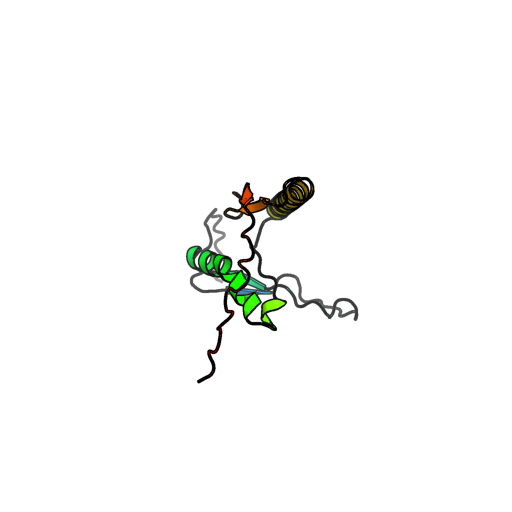8.533 13.024 1.00 96.62 91 GLU A O 1
ATOM 762 N N . ALA A 1 92 ? -3.979 7.566 11.052 1.00 95.38 92 ALA A N 1
ATOM 763 C CA . ALA A 1 92 ? -5.055 6.585 11.208 1.00 95.38 92 ALA A CA 1
ATOM 764 C C . ALA A 1 92 ? -4.845 5.665 12.428 1.00 95.38 92 ALA A C 1
ATOM 766 O O . ALA A 1 92 ? -5.802 5.312 13.125 1.00 95.38 92 ALA A O 1
ATOM 767 N N . ARG A 1 93 ? -3.593 5.280 12.715 1.00 94.56 93 ARG A N 1
ATOM 768 C CA . ARG A 1 93 ? -3.258 4.481 13.905 1.00 94.56 93 ARG A CA 1
ATOM 769 C C . ARG A 1 93 ? -3.451 5.281 15.186 1.00 94.56 93 ARG A C 1
ATOM 771 O O . ARG A 1 93 ? -4.057 4.756 16.113 1.00 94.56 93 ARG A O 1
ATOM 778 N N . GLU A 1 94 ? -2.997 6.529 15.218 1.00 95.31 94 GLU A N 1
ATOM 779 C CA . GLU A 1 94 ? -3.160 7.424 16.370 1.00 95.31 94 GLU A CA 1
ATOM 780 C C . GLU A 1 94 ? -4.643 7.675 16.669 1.00 95.31 94 GLU A C 1
ATOM 782 O O . GLU A 1 94 ? -5.083 7.446 17.794 1.00 95.31 94 GLU A O 1
ATOM 787 N N . LYS A 1 95 ? -5.452 7.996 15.649 1.00 93.62 95 LYS A N 1
ATOM 788 C CA . LYS A 1 95 ? -6.915 8.119 15.782 1.00 93.62 95 LYS A CA 1
ATOM 789 C C . LYS A 1 95 ? -7.559 6.840 16.314 1.00 93.62 95 LYS A C 1
ATOM 791 O O . LYS A 1 95 ? -8.476 6.895 17.124 1.00 93.62 95 LYS A O 1
ATOM 796 N N . THR A 1 96 ? -7.069 5.676 15.889 1.00 92.31 96 THR A N 1
ATOM 797 C CA . THR A 1 96 ? -7.564 4.383 16.387 1.00 92.31 96 THR A CA 1
ATOM 798 C C . THR A 1 96 ? -7.183 4.128 17.845 1.00 92.31 96 THR A C 1
ATOM 800 O O . THR A 1 96 ? -7.965 3.519 18.565 1.00 92.31 96 THR A O 1
ATOM 803 N N . GLN A 1 97 ? -6.008 4.576 18.290 1.00 90.38 97 GLN A N 1
ATOM 804 C CA . GLN A 1 97 ? -5.564 4.438 19.682 1.00 90.38 97 GLN A CA 1
ATOM 805 C C . GLN A 1 97 ? -6.284 5.411 20.623 1.00 90.38 97 GLN A C 1
ATOM 807 O O . GLN A 1 97 ? -6.577 5.052 21.758 1.00 90.38 97 GLN A O 1
AT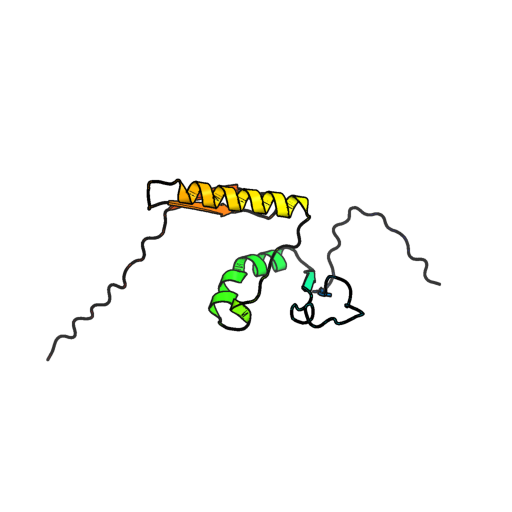OM 812 N N . GLN A 1 98 ? -6.582 6.621 20.146 1.00 91.19 98 GLN A N 1
ATOM 813 C CA . GLN A 1 98 ? -7.318 7.645 20.895 1.00 91.19 98 GLN A CA 1
ATOM 814 C C . GLN A 1 98 ? -8.830 7.384 20.942 1.00 91.19 98 GLN A C 1
ATOM 816 O O . GLN A 1 98 ? -9.532 7.967 21.768 1.00 91.19 98 GLN A O 1
ATOM 821 N N . GLU A 1 99 ? -9.353 6.524 20.064 1.00 87.31 99 GLU A N 1
ATOM 822 C CA . GLU A 1 99 ? -10.767 6.167 20.053 1.00 87.31 99 GLU A CA 1
ATOM 823 C C . GLU A 1 99 ? -11.137 5.421 21.344 1.00 87.31 99 GLU A C 1
ATOM 825 O O . GLU A 1 99 ? -10.877 4.231 21.512 1.00 87.31 99 GLU A O 1
ATOM 830 N N . GLN A 1 100 ? -11.817 6.131 22.242 1.00 77.31 100 GLN A N 1
ATOM 831 C CA . GLN A 1 100 ? -12.292 5.601 23.524 1.00 77.31 100 GLN A CA 1
ATOM 832 C C . GLN A 1 100 ? -13.336 4.488 23.341 1.00 77.31 100 GLN A C 1
ATOM 834 O O . GLN A 1 100 ? -13.458 3.575 24.156 1.00 77.31 100 GLN A O 1
ATOM 839 N N . THR A 1 101 ? -14.089 4.539 22.238 1.00 73.81 101 THR A N 1
ATOM 840 C CA . THR A 1 101 ? -15.103 3.537 21.916 1.00 73.81 101 THR A CA 1
ATOM 841 C C . THR A 1 101 ? -14.458 2.370 21.169 1.00 73.81 101 THR A C 1
ATOM 843 O O . THR A 1 101 ? -14.167 2.459 19.978 1.00 73.81 101 THR A O 1
ATOM 846 N N . SER A 1 102 ? -14.325 1.211 21.822 1.00 74.19 102 SER A N 1
ATOM 847 C CA . SER A 1 102 ? -13.694 0.013 21.231 1.00 74.19 102 SER A CA 1
ATOM 848 C C . SER A 1 102 ? -14.423 -0.567 19.999 1.00 74.19 102 SER A C 1
ATOM 850 O O . SER A 1 102 ? -13.977 -1.556 19.420 1.00 74.19 102 SER A O 1
ATOM 852 N N . ASN A 1 103 ? -15.514 0.046 19.535 1.00 88.25 103 ASN A N 1
ATOM 853 C CA . ASN A 1 103 ? -16.316 -0.429 18.408 1.00 88.25 103 ASN A CA 1
ATOM 854 C C . ASN A 1 103 ? -15.831 0.053 17.036 1.00 88.25 103 ASN A C 1
ATOM 856 O O . ASN A 1 103 ? -16.319 -0.464 16.032 1.00 88.25 103 ASN A O 1
ATOM 860 N N . PHE A 1 104 ? -14.899 1.007 16.956 1.00 91.12 104 PHE A N 1
ATOM 861 C CA . PHE A 1 104 ? -14.452 1.583 15.684 1.00 91.12 104 PHE A CA 1
ATOM 862 C C . PHE A 1 104 ? -12.937 1.490 15.492 1.00 91.12 104 PHE A C 1
ATOM 864 O O . PHE A 1 104 ? -12.174 1.333 16.442 1.00 91.12 104 PHE A O 1
ATOM 871 N N . VAL A 1 105 ? -12.518 1.541 14.230 1.00 93.12 105 VAL A N 1
ATOM 872 C CA . VAL A 1 105 ? -11.125 1.673 13.795 1.00 93.12 105 VAL A CA 1
ATOM 873 C C . VAL A 1 105 ? -11.051 2.671 12.650 1.00 93.12 105 VAL A C 1
ATOM 875 O O . VAL A 1 105 ? -11.971 2.746 11.832 1.00 93.12 105 VAL A O 1
ATOM 878 N N . TYR A 1 106 ? -9.953 3.411 12.570 1.00 94.31 106 TYR A N 1
ATOM 879 C CA . TYR A 1 106 ? -9.665 4.289 11.444 1.00 94.31 106 TYR A CA 1
ATOM 880 C C . TYR A 1 106 ? -8.698 3.584 10.499 1.00 94.31 106 TYR A C 1
ATOM 882 O O . TYR A 1 106 ? -7.663 3.064 10.918 1.00 94.31 106 TYR A O 1
ATOM 890 N N . ILE A 1 107 ? -9.046 3.542 9.215 1.00 93.38 107 ILE A N 1
ATOM 891 C CA . ILE A 1 107 ? -8.235 2.895 8.181 1.00 93.38 107 ILE A CA 1
ATOM 892 C C . ILE A 1 107 ? -8.021 3.839 7.004 1.00 93.38 107 ILE A C 1
A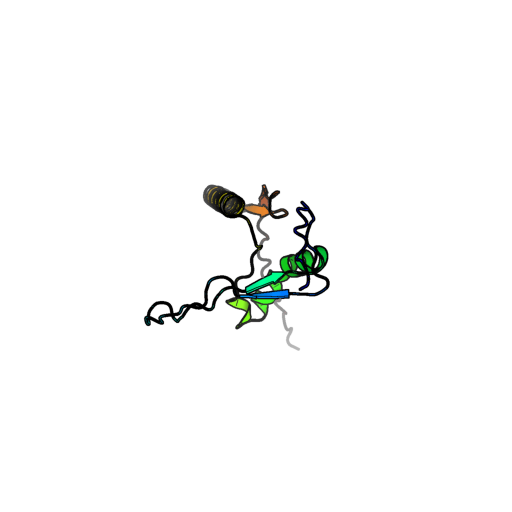TOM 894 O O . ILE A 1 107 ? -8.872 4.670 6.702 1.00 93.38 107 ILE A O 1
ATOM 898 N N . VAL A 1 108 ? -6.894 3.675 6.318 1.00 93.62 108 VAL A N 1
ATOM 899 C CA . VAL A 1 108 ? -6.579 4.407 5.087 1.00 93.62 108 VAL A CA 1
ATOM 900 C C . VAL A 1 108 ? -7.150 3.637 3.893 1.00 93.62 108 VAL A C 1
ATOM 902 O O . VAL A 1 108 ? -6.856 2.450 3.726 1.00 93.62 108 VAL A O 1
ATOM 905 N N . ARG A 1 109 ? -7.974 4.283 3.060 1.00 91.12 109 ARG A N 1
ATOM 906 C CA . ARG A 1 109 ? -8.604 3.674 1.874 1.00 91.12 109 ARG A CA 1
ATOM 907 C C . ARG A 1 109 ? -8.526 4.615 0.669 1.00 91.12 109 ARG A C 1
ATOM 909 O O . ARG A 1 109 ? -8.557 5.824 0.840 1.00 91.12 109 ARG A O 1
ATOM 916 N N . GLY A 1 110 ? -8.447 4.053 -0.537 1.00 88.44 110 GLY A N 1
ATOM 917 C CA . GLY A 1 110 ? -8.418 4.798 -1.803 1.00 88.44 110 GLY A CA 1
ATOM 918 C C . GLY A 1 110 ? -7.320 4.311 -2.751 1.00 88.44 110 GLY A C 1
ATOM 919 O O . GLY A 1 110 ? -6.527 3.425 -2.395 1.00 88.44 110 GLY A O 1
ATOM 920 N N . ARG A 1 111 ? -7.280 4.885 -3.959 1.00 85.00 111 ARG A N 1
ATOM 921 C CA . ARG A 1 111 ? -6.168 4.704 -4.905 1.00 85.00 111 ARG A CA 1
ATOM 922 C C . ARG A 1 111 ? -4.911 5.401 -4.358 1.00 85.00 111 ARG A C 1
ATOM 924 O O . ARG A 1 111 ? -5.046 6.361 -3.601 1.00 85.00 111 ARG A O 1
ATOM 931 N N . PRO A 1 112 ? -3.691 4.930 -4.679 1.00 82.06 112 PRO A N 1
ATOM 932 C CA . PRO A 1 112 ? -2.478 5.700 -4.391 1.00 82.06 112 PRO A CA 1
ATOM 933 C C . PRO A 1 112 ? -2.628 7.147 -4.893 1.00 82.06 112 PRO A C 1
ATOM 935 O O . PRO A 1 112 ? -3.060 7.333 -6.022 1.00 82.06 112 PRO A O 1
ATOM 938 N N . GLY A 1 113 ? -2.319 8.141 -4.055 1.00 80.50 113 GLY A N 1
ATOM 939 C CA . GLY A 1 113 ? -2.504 9.571 -4.361 1.00 80.50 113 GLY A CA 1
ATOM 940 C C . GLY A 1 113 ? -3.833 10.174 -3.879 1.00 80.50 113 GLY A C 1
ATOM 941 O O . GLY A 1 113 ? -3.861 11.329 -3.478 1.00 80.50 113 GLY A O 1
ATOM 942 N N . GLU A 1 114 ? -4.904 9.380 -3.799 1.00 87.38 114 GLU A N 1
ATOM 943 C CA . GLU A 1 114 ? -6.257 9.823 -3.401 1.00 87.38 114 GLU A CA 1
ATOM 944 C C . GLU A 1 114 ? -6.714 9.189 -2.075 1.00 87.38 114 GLU A C 1
ATOM 946 O O . GLU A 1 114 ? -7.907 9.055 -1.791 1.00 87.38 114 GLU A O 1
ATOM 951 N N . ARG A 1 115 ? -5.770 8.691 -1.270 1.00 90.69 115 ARG A N 1
ATOM 952 C CA . ARG A 1 115 ? -6.108 7.954 -0.051 1.00 90.69 115 ARG A CA 1
ATOM 953 C C . ARG A 1 115 ? -6.614 8.880 1.045 1.00 90.69 115 ARG A C 1
ATOM 955 O O . ARG A 1 115 ? -6.063 9.948 1.285 1.00 90.69 115 ARG A O 1
ATOM 962 N N . GLN A 1 116 ? -7.627 8.407 1.762 1.00 93.94 116 GLN A N 1
ATOM 963 C CA . GLN A 1 116 ? -8.261 9.121 2.863 1.00 93.94 116 GLN A CA 1
ATOM 964 C C . GLN A 1 116 ? -8.430 8.208 4.075 1.00 93.94 116 GLN A C 1
ATOM 966 O O . GLN A 1 116 ? -8.532 6.981 3.952 1.00 93.94 116 GLN A O 1
ATOM 971 N N . ILE A 1 117 ? -8.472 8.815 5.260 1.00 96.06 117 ILE A N 1
ATOM 972 C CA . ILE A 1 117 ? -8.753 8.116 6.513 1.00 96.06 117 ILE A CA 1
ATOM 973 C C . ILE A 1 117 ? -10.267 8.020 6.683 1.00 96.06 117 ILE A C 1
ATOM 975 O O . ILE A 1 117 ? -10.959 9.032 6.735 1.00 96.06 117 ILE A O 1
ATOM 979 N N . ILE A 1 118 ? -10.775 6.799 6.821 1.00 94.69 118 ILE A N 1
ATOM 980 C CA . ILE A 1 118 ? -12.194 6.523 7.053 1.00 94.69 118 ILE A CA 1
ATOM 981 C C . ILE A 1 118 ? -12.395 5.813 8.393 1.00 94.69 118 ILE A C 1
ATOM 983 O O . ILE A 1 118 ? -11.569 4.994 8.802 1.00 94.69 118 ILE A O 1
ATOM 987 N N . LYS A 1 119 ? -13.515 6.095 9.064 1.00 94.19 119 LYS A N 1
ATOM 988 C CA . LYS A 1 119 ? -13.933 5.417 10.300 1.00 94.19 119 LYS A CA 1
ATOM 989 C C . LYS A 1 119 ? -14.794 4.203 9.956 1.00 94.19 119 LYS A C 1
ATOM 991 O O . LYS A 1 119 ? -15.788 4.324 9.245 1.00 94.19 119 LYS A O 1
ATOM 996 N N . VAL A 1 120 ? -14.428 3.030 10.463 1.00 92.94 120 VAL A N 1
ATOM 997 C CA . VAL A 1 120 ? -15.116 1.763 10.176 1.00 92.94 120 VAL A CA 1
ATOM 998 C C . VAL A 1 120 ? -15.451 1.048 11.478 1.00 92.94 120 VAL A C 1
ATOM 1000 O O . VAL A 1 120 ? -14.632 0.978 12.393 1.00 92.94 120 VAL A O 1
ATOM 1003 N N . LYS A 1 121 ? -16.665 0.497 11.574 1.00 91.62 121 LYS A N 1
ATOM 1004 C CA . LYS A 1 121 ? -17.081 -0.318 12.721 1.00 91.62 121 LYS A CA 1
ATOM 1005 C C . LYS A 1 121 ? -16.330 -1.654 12.708 1.00 91.62 121 LYS A C 1
ATOM 1007 O O . LYS A 1 121 ? -16.301 -2.337 11.682 1.00 91.62 121 LYS A O 1
ATOM 1012 N N . LYS A 1 122 ? -15.741 -2.051 13.837 1.00 87.81 122 LYS A N 1
ATOM 1013 C CA . LYS A 1 122 ? -15.141 -3.379 14.004 1.00 87.81 122 LYS A CA 1
ATOM 1014 C C . LYS A 1 122 ? -16.228 -4.430 13.785 1.00 87.81 122 LYS A C 1
ATOM 1016 O O . LYS A 1 122 ? -17.317 -4.337 14.351 1.00 87.81 122 LYS A O 1
ATOM 1021 N N . ARG A 1 123 ? -15.939 -5.446 12.971 1.00 80.81 123 ARG A N 1
ATOM 1022 C CA . ARG A 1 123 ? -16.803 -6.631 12.902 1.00 80.81 123 ARG A CA 1
ATOM 1023 C C . ARG A 1 123 ? -16.710 -7.343 14.249 1.00 80.81 123 ARG A C 1
ATOM 1025 O O . ARG A 1 123 ? -15.599 -7.637 14.693 1.00 80.81 123 ARG A O 1
ATOM 1032 N N . SER A 1 124 ? -17.845 -7.604 14.899 1.00 68.75 124 SER A N 1
ATOM 1033 C CA . SER A 1 124 ? -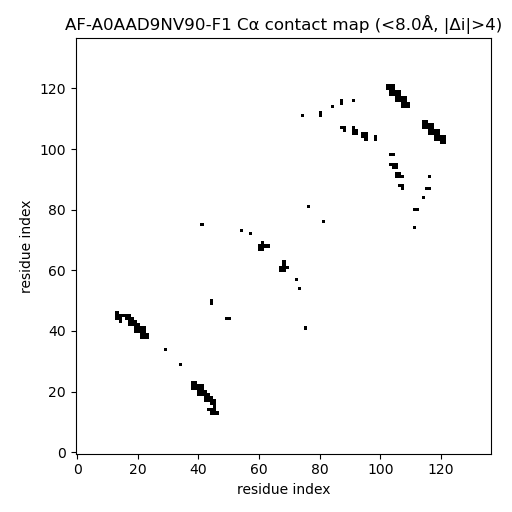17.847 -8.515 16.042 1.00 68.75 124 SER A CA 1
ATOM 1034 C C . SER A 1 124 ? -17.351 -9.869 15.542 1.00 68.75 124 SER A C 1
ATOM 1036 O O . SER A 1 124 ? -17.741 -10.330 14.465 1.00 68.75 124 SER A O 1
ATOM 1038 N N . LYS A 1 125 ? -16.435 -10.497 16.283 1.00 60.47 125 LYS A N 1
ATOM 1039 C CA . LYS A 1 125 ? -16.128 -11.905 16.046 1.00 60.47 125 LYS A CA 1
ATOM 1040 C C . LYS A 1 125 ? -17.418 -12.653 16.377 1.00 60.47 125 LYS A C 1
ATOM 1042 O O . LYS A 1 125 ? -17.724 -12.808 17.553 1.00 60.47 125 LYS A O 1
ATOM 1047 N N . MET A 1 126 ? -18.211 -13.040 15.378 1.00 50.28 126 MET A N 1
ATOM 1048 C CA . MET A 1 126 ? -19.235 -14.056 15.606 1.00 50.28 126 MET A CA 1
ATOM 1049 C C . MET A 1 126 ? -18.492 -15.295 16.106 1.00 50.28 126 MET A C 1
ATOM 1051 O O . MET A 1 126 ? -17.758 -15.932 15.354 1.00 50.28 126 MET A O 1
ATOM 1055 N N . THR A 1 127 ? -18.612 -15.576 17.399 1.00 49.47 127 THR A N 1
ATOM 1056 C CA . THR A 1 127 ? -18.256 -16.862 17.983 1.00 49.47 127 THR A CA 1
ATOM 1057 C C . THR A 1 127 ? -19.084 -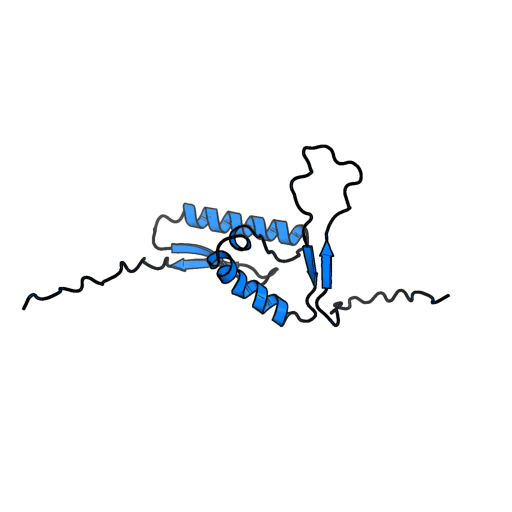17.935 17.280 1.00 49.47 127 THR A C 1
ATOM 1059 O O . THR A 1 127 ? -20.291 -17.772 17.090 1.00 49.47 127 THR A O 1
ATOM 1062 N N . ASN A 1 128 ? -18.425 -19.005 16.834 1.00 46.50 128 ASN A N 1
ATOM 1063 C CA . ASN A 1 128 ? -19.065 -20.142 16.179 1.00 46.50 128 ASN A CA 1
ATOM 1064 C C . ASN A 1 128 ? -20.198 -20.692 17.066 1.00 46.50 128 ASN A C 1
ATOM 1066 O O . ASN A 1 128 ? -19.934 -21.301 18.098 1.00 46.50 128 ASN A O 1
ATOM 1070 N N . ARG A 1 129 ? -21.459 -20.499 16.659 1.00 45.06 129 ARG A N 1
ATOM 1071 C CA . ARG A 1 129 ? -22.622 -21.217 17.203 1.00 45.06 129 ARG A CA 1
ATOM 1072 C C . ARG A 1 129 ? -22.711 -22.590 16.542 1.00 45.06 129 ARG A C 1
ATOM 1074 O O . ARG A 1 129 ? -23.585 -22.797 15.719 1.00 45.06 129 ARG A O 1
ATOM 1081 N N . ASN A 1 130 ? -21.814 -23.504 16.888 1.00 46.12 130 ASN A N 1
ATOM 1082 C CA . ASN A 1 130 ? -21.994 -24.925 16.588 1.00 46.12 130 ASN A CA 1
ATOM 1083 C C . ASN A 1 130 ? -21.775 -25.725 17.880 1.00 46.12 130 ASN A C 1
ATOM 1085 O O . ASN A 1 130 ? -20.758 -26.387 18.044 1.00 46.12 130 ASN A O 1
ATOM 1089 N N . GLN A 1 131 ? -22.725 -25.632 18.815 1.00 46.69 131 GLN A N 1
ATOM 1090 C CA . GLN A 1 131 ? -23.004 -26.734 19.738 1.00 46.69 131 GLN A CA 1
ATOM 1091 C C . GLN A 1 131 ? -24.065 -27.599 19.057 1.00 46.69 131 GLN A C 1
ATOM 1093 O O . GLN A 1 131 ? -25.261 -27.344 19.159 1.00 46.69 131 GLN A O 1
ATOM 1098 N N . THR A 1 132 ? -23.623 -28.593 18.293 1.00 49.34 132 THR A N 1
ATOM 1099 C CA . THR A 1 132 ? -24.470 -29.731 17.943 1.00 49.34 132 THR A CA 1
ATOM 1100 C C . THR A 1 132 ? -24.693 -30.539 19.216 1.00 49.34 132 THR A C 1
ATOM 1102 O O . THR A 1 132 ? -23.799 -31.255 19.659 1.00 49.34 132 THR A O 1
ATOM 1105 N N . HIS A 1 133 ? -25.877 -30.398 19.816 1.00 46.38 133 HIS A N 1
ATOM 1106 C CA . HIS A 1 133 ? -26.425 -31.409 20.714 1.00 46.38 133 HIS A CA 1
ATOM 1107 C C . HIS A 1 133 ? -26.574 -32.702 19.907 1.00 46.38 133 HIS A C 1
ATOM 1109 O O . HIS A 1 133 ? -27.466 -32.814 19.067 1.00 46.38 133 HIS A O 1
ATOM 1115 N N . VAL A 1 134 ? -25.678 -33.661 20.128 1.00 46.75 134 VAL A N 1
ATOM 1116 C CA . VAL A 1 134 ? -25.914 -35.044 19.719 1.00 46.75 134 VAL A CA 1
ATOM 1117 C C . VAL A 1 134 ? -26.856 -35.616 20.774 1.00 46.75 134 VAL A C 1
ATOM 1119 O O . VAL A 1 134 ? -26.462 -35.813 21.920 1.00 46.75 134 VAL A O 1
ATOM 1122 N N . LEU A 1 135 ? -28.130 -35.754 20.412 1.00 46.28 135 LEU A N 1
ATOM 1123 C CA . LEU A 1 135 ? -29.102 -36.513 21.188 1.00 46.28 135 LEU A CA 1
ATOM 1124 C C . LEU A 1 135 ? -28.716 -37.990 21.094 1.00 46.28 135 LEU A C 1
ATOM 1126 O O . LEU A 1 135 ? -28.681 -38.545 19.996 1.00 46.28 135 LEU A O 1
ATOM 1130 N N . GLU A 1 136 ? -28.425 -38.593 22.244 1.00 43.84 136 GLU A N 1
ATOM 1131 C CA . GLU A 1 136 ? -28.433 -40.043 22.425 1.00 43.84 136 GLU A CA 1
ATOM 1132 C C . GLU A 1 136 ? -29.778 -40.619 21.968 1.00 43.84 136 GLU A C 1
ATOM 1134 O O . GLU A 1 136 ? -30.836 -40.134 22.384 1.00 43.84 136 GLU A O 1
ATOM 1139 N N . LYS A 1 137 ? -29.716 -41.669 21.147 1.00 44.56 137 LYS A N 1
ATOM 1140 C CA . LYS A 1 137 ? -30.687 -42.764 21.098 1.00 44.56 137 LYS A CA 1
ATOM 1141 C C . LYS A 1 137 ? -29.964 -44.053 20.747 1.00 44.56 137 LYS A C 1
ATOM 1143 O O . LYS A 1 137 ? -29.071 -43.985 19.873 1.00 44.56 137 LYS A O 1
#

Solvent-accessible surface area (backbone atoms only — not comparable to full-atom values): 9123 Å² total; per-residue (Å²): 133,86,78,81,78,85,75,90,58,104,59,88,86,61,46,96,51,79,44,78,45,72,48,80,78,80,82,88,73,90,54,90,84,67,75,84,66,79,66,54,73,48,72,47,55,44,41,69,66,61,47,50,54,51,66,72,47,51,71,62,43,45,75,67,39,83,73,45,49,79,59,86,86,76,83,91,67,57,72,66,56,50,50,54,51,51,50,50,53,49,52,19,49,51,55,35,70,68,44,83,56,88,54,51,40,40,42,74,49,69,55,91,94,64,59,43,76,44,82,42,72,58,77,75,81,79,72,84,87,74,83,78,81,79,77,89,127

Radius of gyration: 22.9 Å; Cα contacts (8 Å, |Δi|>4): 97; chains: 1; bounding box: 62×56×60 Å

pLDDT: mean 78.9, std 18.9, range [34.0, 96.62]

Foldseek 3Di:
DDDPDPDPDPDDDQDPAKDKDFDDDDDPDDDPPVPPDGTDIDIGHNDPVVVVVCVVCLVVQCVVDPPSVVDDDDDDDDPVLVVVVVVQQVVQVVCQVPPPDVQWGWDWDDDRVPIDIDIDGDDPPPDDPDPPPPDDD

Secondary structure (DSSP, 8-state):
---------------SS-EEEE-SPPPSS--TTSTT-PPPEEEE-S-HHHHHHHHHHHHHHHTT-TTTTT--------HHHHHHHHHHHHHHHHHHHH-SSTTEEEEEESSTTS-EEEEEEPPP-------------